Protein AF-A0A645GKX7-F1 (afdb_monomer_lite)

Sequence (78 aa):
MVNLIERKEQFINGLQEMSGWDRQQAEEHFLHYAPMFEIGNEVDFVLSEAKRLKLRYPKITITPMIYKVEDNLLYLIG

Radius of gyration: 17.8 Å; chains: 1; bounding box: 40×24×42 Å

Structure (mmCIF, N/CA/C/O backbone):
data_AF-A0A645GKX7-F1
#
_entry.id   AF-A0A645GKX7-F1
#
loop_
_atom_site.group_PDB
_atom_site.id
_atom_site.type_symbol
_atom_site.label_atom_id
_atom_site.label_alt_id
_atom_site.label_comp_id
_atom_site.label_asym_id
_atom_site.label_entity_id
_atom_site.label_seq_id
_atom_site.pdbx_PDB_ins_code
_atom_site.Cartn_x
_atom_site.Cartn_y
_atom_site.Cartn_z
_atom_site.occupancy
_atom_site.B_iso_or_equiv
_atom_site.auth_seq_id
_atom_site.auth_comp_id
_atom_site.auth_asym_id
_atom_site.auth_atom_id
_atom_site.pdbx_PDB_model_num
ATOM 1 N N . MET A 1 1 ? 1.394 3.296 -7.451 1.00 59.22 1 MET A N 1
ATOM 2 C CA . MET A 1 1 ? 2.346 2.283 -6.946 1.00 59.22 1 MET A CA 1
ATOM 3 C C . MET A 1 1 ? 3.296 2.985 -6.010 1.00 59.22 1 MET A C 1
ATOM 5 O O . MET A 1 1 ? 3.640 4.120 -6.292 1.00 59.22 1 MET A O 1
ATOM 9 N N . VAL A 1 2 ? 3.657 2.362 -4.903 1.00 63.91 2 VAL A N 1
ATOM 10 C CA . VAL A 1 2 ? 4.555 2.973 -3.920 1.00 63.91 2 VAL A CA 1
ATOM 11 C C . VAL A 1 2 ? 5.983 2.686 -4.355 1.00 63.91 2 VAL A C 1
ATOM 13 O O . VAL A 1 2 ? 6.253 1.582 -4.834 1.00 63.91 2 VAL A O 1
ATOM 16 N N . ASN A 1 3 ? 6.866 3.672 -4.205 1.00 69.44 3 ASN A N 1
ATOM 17 C CA . ASN A 1 3 ? 8.299 3.527 -4.424 1.00 69.44 3 ASN A CA 1
ATOM 18 C C . ASN A 1 3 ? 8.636 3.059 -5.849 1.00 69.44 3 ASN A C 1
ATOM 20 O O . ASN A 1 3 ? 9.305 2.047 -6.073 1.00 69.44 3 ASN A O 1
ATOM 24 N N . LEU A 1 4 ? 8.125 3.788 -6.847 1.00 76.56 4 LEU A N 1
ATOM 25 C CA . LEU A 1 4 ? 8.348 3.441 -8.254 1.00 76.56 4 LEU A CA 1
ATOM 26 C C . LEU A 1 4 ? 9.841 3.429 -8.597 1.00 76.56 4 LEU A C 1
ATOM 28 O O . LEU A 1 4 ? 10.266 2.617 -9.418 1.00 76.56 4 LEU A O 1
ATOM 32 N N . ILE A 1 5 ? 10.633 4.276 -7.934 1.00 78.88 5 ILE A N 1
ATOM 33 C CA . ILE A 1 5 ? 12.083 4.396 -8.123 1.00 78.88 5 ILE A CA 1
ATOM 34 C C . ILE A 1 5 ? 12.803 3.054 -7.937 1.00 78.88 5 ILE A C 1
ATOM 36 O O . ILE A 1 5 ? 13.660 2.723 -8.755 1.00 78.88 5 ILE A O 1
ATOM 40 N N . GLU A 1 6 ? 12.433 2.240 -6.944 1.00 80.19 6 GLU A N 1
ATOM 41 C CA . GLU A 1 6 ? 13.044 0.913 -6.741 1.00 80.19 6 GLU A CA 1
ATOM 42 C C . GLU A 1 6 ? 12.808 -0.041 -7.917 1.00 80.19 6 GLU A C 1
ATOM 44 O O . GLU A 1 6 ? 13.599 -0.950 -8.165 1.00 80.19 6 GLU A O 1
ATOM 49 N N . ARG A 1 7 ? 11.739 0.184 -8.684 1.00 82.38 7 ARG A N 1
ATOM 50 C CA . ARG A 1 7 ? 11.365 -0.624 -9.850 1.00 82.38 7 ARG A CA 1
ATOM 51 C C . ARG A 1 7 ? 11.847 -0.019 -11.172 1.00 82.38 7 ARG A C 1
ATOM 53 O O . ARG A 1 7 ? 11.552 -0.587 -12.224 1.00 82.38 7 ARG A O 1
ATOM 60 N N . LYS A 1 8 ? 12.602 1.090 -11.140 1.00 87.88 8 LYS A N 1
ATOM 61 C CA . LYS A 1 8 ? 13.086 1.810 -12.332 1.00 87.88 8 LYS A CA 1
ATOM 62 C C . LYS A 1 8 ? 13.835 0.885 -13.296 1.00 87.88 8 LYS A C 1
ATOM 64 O O . LYS A 1 8 ? 13.481 0.817 -14.469 1.00 87.88 8 LYS A O 1
ATOM 69 N N . GLU A 1 9 ? 14.834 0.148 -12.812 1.00 90.44 9 GLU A N 1
ATOM 70 C CA . GLU A 1 9 ? 15.650 -0.720 -13.676 1.00 90.44 9 GLU A CA 1
ATOM 71 C C . GLU A 1 9 ? 14.836 -1.871 -14.275 1.00 90.44 9 GLU A C 1
ATOM 73 O O . GLU A 1 9 ? 14.965 -2.170 -15.459 1.00 90.44 9 GLU A O 1
ATOM 78 N N . GLN A 1 10 ? 13.933 -2.474 -13.493 1.00 88.81 10 GLN A N 1
ATOM 79 C CA . GLN A 1 10 ? 13.049 -3.527 -13.994 1.00 88.81 10 GLN A CA 1
ATOM 80 C C . GLN A 1 10 ? 12.117 -3.002 -15.098 1.00 88.81 10 GLN A C 1
ATOM 82 O O . GLN A 1 10 ? 11.884 -3.689 -16.091 1.00 88.81 10 GLN A O 1
ATOM 87 N N . PHE A 1 11 ? 11.607 -1.777 -14.943 1.00 89.50 11 PHE A N 1
ATOM 88 C CA . PHE A 1 11 ? 10.765 -1.120 -15.939 1.00 89.50 11 PHE A CA 1
ATOM 89 C C . PHE A 1 11 ? 11.530 -0.830 -17.239 1.00 89.50 11 PHE A C 1
ATOM 91 O O . PHE A 1 11 ? 11.039 -1.149 -18.321 1.00 89.50 11 PHE A O 1
ATOM 98 N N . ILE A 1 12 ? 12.742 -0.271 -17.138 1.00 92.38 12 ILE A N 1
ATOM 99 C CA . ILE A 1 12 ? 13.590 0.047 -18.296 1.00 92.38 12 ILE A CA 1
ATOM 100 C C . ILE A 1 12 ? 13.959 -1.225 -19.052 1.00 92.38 12 ILE A C 1
ATOM 102 O O . ILE A 1 12 ? 13.719 -1.296 -20.255 1.00 92.38 12 ILE A O 1
ATOM 106 N N . ASN A 1 13 ? 14.466 -2.245 -18.354 1.00 92.50 13 ASN A N 1
ATOM 107 C CA . ASN A 1 13 ? 14.867 -3.504 -18.982 1.00 92.50 13 ASN A CA 1
ATOM 108 C C . ASN A 1 13 ? 13.688 -4.161 -19.709 1.00 92.50 13 ASN A C 1
ATOM 110 O O . ASN A 1 13 ? 13.838 -4.590 -20.849 1.00 92.50 13 ASN A O 1
ATOM 114 N N . GLY A 1 14 ? 12.488 -4.142 -19.116 1.00 92.62 14 GLY A N 1
ATOM 115 C CA . GLY A 1 14 ? 11.281 -4.644 -19.773 1.00 92.62 14 GLY A CA 1
ATOM 116 C C . GLY A 1 14 ? 10.945 -3.912 -21.079 1.00 92.62 14 GLY A C 1
ATOM 117 O O . GLY A 1 14 ? 10.572 -4.553 -22.060 1.00 92.62 14 GLY A O 1
ATOM 118 N N . LEU A 1 15 ? 11.113 -2.585 -21.131 1.00 91.94 15 LEU A N 1
ATOM 119 C CA . LEU A 1 15 ? 10.897 -1.806 -22.358 1.00 91.94 15 LEU A CA 1
ATOM 120 C C . LEU A 1 15 ? 11.969 -2.065 -23.424 1.00 91.94 15 LEU A C 1
ATOM 122 O O . LEU A 1 15 ? 11.646 -2.095 -24.615 1.00 91.94 15 LEU A O 1
ATOM 126 N N . GLN A 1 16 ? 13.220 -2.285 -23.019 1.00 93.69 16 GLN A N 1
ATOM 127 C CA . GLN A 1 16 ? 14.293 -2.632 -23.950 1.00 93.69 16 GLN A CA 1
ATOM 128 C C . GLN A 1 16 ? 14.090 -4.035 -24.538 1.00 93.69 16 GLN A C 1
ATOM 130 O O . GLN A 1 16 ? 14.120 -4.203 -25.755 1.00 93.69 16 GLN A O 1
ATOM 135 N N . GLU A 1 17 ? 13.840 -5.032 -23.688 1.00 92.94 17 GLU A N 1
ATOM 136 C CA . GLU A 1 17 ? 13.768 -6.443 -24.084 1.00 92.94 17 GLU A CA 1
ATOM 137 C C . GLU A 1 17 ? 12.496 -6.777 -24.868 1.00 92.94 17 GLU A C 1
ATOM 139 O O . GLU A 1 17 ? 12.554 -7.506 -25.857 1.00 92.94 17 GLU A O 1
ATOM 144 N N . MET A 1 18 ? 11.344 -6.243 -24.449 1.00 91.62 18 MET A N 1
ATOM 145 C CA . MET A 1 18 ? 10.046 -6.642 -25.010 1.00 91.62 18 MET A CA 1
ATOM 146 C C . MET A 1 18 ? 9.572 -5.722 -26.135 1.00 91.62 18 MET A C 1
ATOM 148 O O . MET A 1 18 ? 8.812 -6.155 -27.001 1.00 91.62 18 MET A O 1
ATOM 152 N N . SER A 1 19 ? 10.009 -4.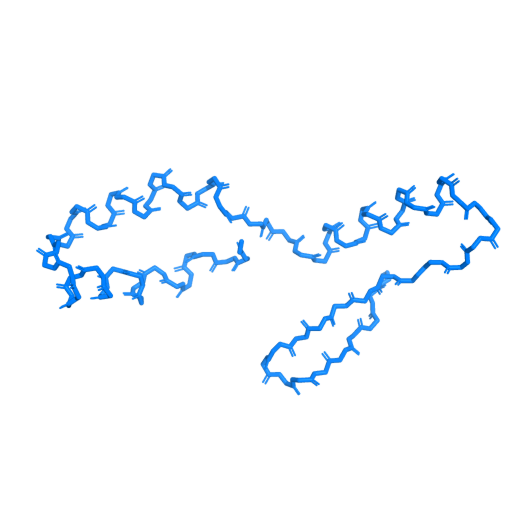461 -26.124 1.00 86.44 19 SER A N 1
ATOM 153 C CA . SER A 1 19 ? 9.506 -3.421 -27.029 1.00 86.44 19 SER A CA 1
ATOM 154 C C . SER A 1 19 ? 10.605 -2.763 -27.869 1.00 86.44 19 SER A C 1
ATOM 156 O O . SER A 1 19 ? 10.285 -1.939 -28.725 1.00 86.44 19 SER A O 1
ATOM 158 N N . GLY A 1 20 ? 11.882 -3.102 -27.645 1.00 90.50 20 GLY A N 1
ATOM 159 C CA . GLY A 1 20 ? 13.019 -2.578 -28.408 1.00 90.50 20 GLY A CA 1
ATOM 160 C C . GLY A 1 20 ? 13.322 -1.098 -28.163 1.00 90.50 20 GLY A C 1
ATOM 161 O O . GLY A 1 20 ? 13.919 -0.455 -29.024 1.00 90.50 20 GLY A O 1
ATOM 162 N N . TRP A 1 21 ? 12.877 -0.537 -27.035 1.00 94.44 21 TRP A N 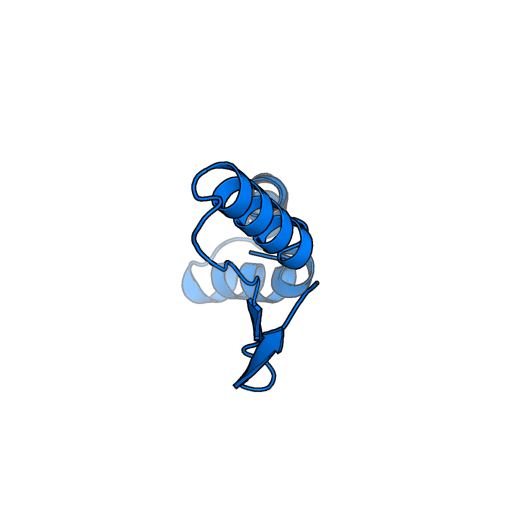1
ATOM 163 C CA . TRP A 1 21 ? 13.108 0.875 -26.725 1.00 94.44 21 TRP A CA 1
ATOM 164 C C . TRP A 1 21 ? 14.588 1.149 -26.461 1.00 94.44 21 TRP A C 1
ATOM 166 O O . TRP A 1 21 ? 15.291 0.331 -25.861 1.00 94.44 21 TRP A O 1
ATOM 176 N N . ASP A 1 22 ? 15.049 2.335 -26.857 1.00 93.69 22 ASP A N 1
ATOM 177 C CA . ASP A 1 22 ? 16.358 2.814 -26.431 1.00 93.69 22 ASP A CA 1
ATOM 178 C C . ASP A 1 22 ? 16.360 3.109 -24.921 1.00 93.69 22 ASP A C 1
ATOM 180 O O . ASP A 1 22 ? 15.356 3.554 -24.352 1.00 93.69 22 ASP A O 1
ATOM 184 N N . ARG A 1 23 ? 17.501 2.867 -24.261 1.00 91.25 23 ARG A N 1
ATOM 185 C CA . ARG A 1 23 ? 17.618 3.028 -22.806 1.00 91.25 23 ARG A CA 1
ATOM 186 C C . ARG A 1 23 ? 17.297 4.453 -22.373 1.00 91.25 23 ARG A C 1
ATOM 188 O O . ARG A 1 23 ? 16.588 4.640 -21.386 1.00 91.25 23 ARG A O 1
ATOM 195 N N . GLN A 1 24 ? 17.794 5.445 -23.108 1.00 92.44 24 GLN A N 1
ATOM 196 C CA . GLN A 1 24 ? 17.584 6.845 -22.771 1.00 92.44 24 GLN A CA 1
ATOM 197 C C . GLN A 1 24 ? 16.100 7.211 -22.889 1.00 92.44 24 GLN A C 1
ATOM 199 O O . GLN A 1 24 ? 15.547 7.843 -21.992 1.00 92.44 24 GLN A O 1
ATOM 204 N N . GLN A 1 25 ? 15.431 6.737 -23.942 1.00 92.56 25 GLN A N 1
ATOM 205 C CA . GLN A 1 25 ? 13.995 6.955 -24.146 1.00 92.56 25 GLN A CA 1
ATOM 206 C C . GLN A 1 25 ? 13.146 6.311 -23.040 1.00 92.56 25 GLN A C 1
ATOM 208 O O . GLN A 1 25 ? 12.188 6.914 -22.554 1.00 92.56 25 GLN A O 1
ATOM 213 N N . ALA A 1 26 ? 13.502 5.096 -22.616 1.00 91.81 26 ALA A N 1
ATOM 214 C CA . ALA A 1 26 ? 12.829 4.403 -21.520 1.00 91.81 26 ALA A CA 1
ATOM 215 C C . ALA A 1 26 ? 13.047 5.109 -20.168 1.00 91.81 26 ALA A C 1
ATOM 217 O O . ALA A 1 26 ? 12.109 5.231 -19.376 1.00 91.81 26 ALA A O 1
ATOM 218 N N . GLU A 1 27 ? 14.260 5.610 -19.914 1.00 91.81 27 GLU A N 1
ATOM 219 C CA . GLU A 1 27 ? 14.592 6.383 -18.714 1.00 91.81 27 GLU A CA 1
ATOM 220 C C . GLU A 1 27 ? 13.833 7.712 -18.647 1.00 91.81 27 GLU A C 1
ATOM 222 O O . GLU A 1 27 ? 13.231 8.017 -17.616 1.00 91.81 27 GLU A O 1
ATOM 227 N N . GLU A 1 28 ? 13.811 8.479 -19.738 1.00 91.94 28 GLU A N 1
ATOM 228 C CA . GLU A 1 28 ? 13.077 9.746 -19.822 1.00 91.94 28 GLU A CA 1
ATOM 229 C C . GLU A 1 28 ? 11.570 9.533 -19.634 1.00 91.94 28 GLU A C 1
ATOM 231 O O . GLU A 1 28 ? 10.937 10.253 -18.859 1.00 91.94 28 GLU A O 1
ATOM 236 N N . HIS A 1 29 ? 11.003 8.499 -20.265 1.00 89.94 29 HIS A N 1
ATOM 237 C CA . HIS A 1 29 ? 9.605 8.121 -20.072 1.00 89.94 29 HIS A CA 1
ATOM 238 C C . HIS A 1 29 ? 9.312 7.788 -18.604 1.00 89.94 29 HIS A C 1
ATOM 240 O O . HIS A 1 29 ? 8.354 8.298 -18.021 1.00 89.94 29 HIS A O 1
ATOM 246 N N . PHE A 1 30 ? 10.143 6.949 -17.980 1.00 88.69 30 PHE A N 1
ATOM 247 C CA . PHE A 1 30 ? 9.968 6.588 -16.579 1.00 88.69 30 PHE A CA 1
ATOM 248 C C . PHE A 1 30 ? 10.010 7.825 -15.670 1.00 88.69 30 PHE A C 1
ATOM 250 O O . PHE A 1 30 ? 9.111 8.008 -14.855 1.00 88.69 30 PHE A O 1
ATOM 257 N N . LEU A 1 31 ? 11.003 8.703 -15.835 1.00 88.25 31 LEU A N 1
ATOM 258 C CA . LEU A 1 31 ? 11.155 9.907 -15.011 1.00 88.25 31 LEU A CA 1
ATOM 259 C C . LEU A 1 31 ? 10.007 10.904 -15.194 1.00 88.25 31 LEU A C 1
ATOM 261 O O . LEU A 1 31 ? 9.602 11.549 -14.229 1.00 88.25 31 LEU A O 1
ATOM 265 N N . HIS A 1 32 ? 9.466 11.021 -16.408 1.00 88.31 32 HIS A N 1
ATOM 266 C CA . HIS A 1 32 ? 8.350 11.919 -16.692 1.00 88.31 32 HIS A CA 1
ATOM 267 C C . HIS A 1 32 ? 7.050 11.461 -16.016 1.00 88.31 32 HIS A C 1
ATOM 269 O O . HIS A 1 32 ? 6.290 12.280 -15.502 1.00 88.31 32 HIS A O 1
ATOM 275 N N . TYR A 1 33 ? 6.796 10.150 -15.996 1.00 84.38 33 TYR A N 1
ATOM 276 C CA . TYR A 1 33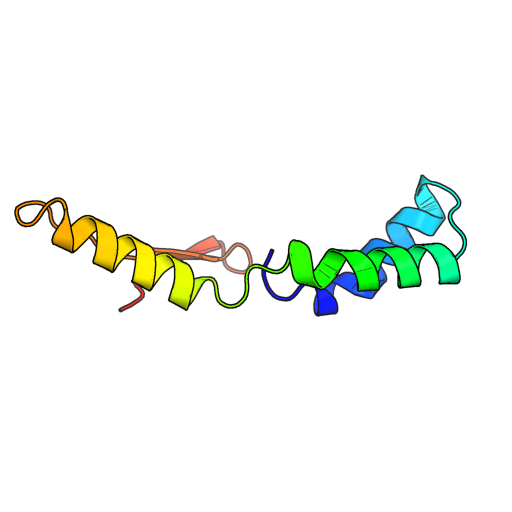 ? 5.520 9.595 -15.547 1.00 84.38 33 TYR A CA 1
ATOM 277 C C . TYR A 1 33 ? 5.535 9.043 -14.118 1.00 84.38 33 TYR A C 1
ATOM 279 O O . TYR A 1 33 ? 4.478 8.987 -13.488 1.00 84.38 33 TYR A O 1
ATOM 287 N N . ALA A 1 34 ? 6.697 8.677 -13.568 1.00 80.75 34 ALA A N 1
ATOM 288 C CA . ALA A 1 34 ? 6.802 8.150 -12.207 1.00 80.75 34 ALA A CA 1
ATOM 289 C C . ALA A 1 34 ? 6.137 9.058 -11.151 1.00 80.75 34 ALA A C 1
ATOM 291 O O . ALA A 1 34 ? 5.324 8.535 -10.392 1.00 80.75 34 ALA A O 1
ATOM 292 N N . PRO A 1 35 ? 6.325 10.395 -11.147 1.00 75.25 35 PRO A N 1
ATOM 293 C CA . PRO A 1 35 ? 5.669 11.270 -10.171 1.00 75.25 35 PRO A CA 1
ATOM 294 C C . PRO A 1 35 ? 4.135 11.259 -10.250 1.00 75.25 35 PRO A C 1
ATOM 296 O O . PRO A 1 35 ? 3.461 11.502 -9.255 1.00 75.25 35 PRO A O 1
ATOM 299 N N . MET A 1 36 ? 3.572 10.986 -11.431 1.00 73.19 36 MET A N 1
ATOM 300 C CA . MET A 1 36 ? 2.122 10.933 -11.643 1.00 73.19 36 MET A CA 1
ATOM 301 C C . MET A 1 36 ? 1.509 9.619 -11.138 1.00 73.19 36 MET A C 1
ATOM 303 O O . MET A 1 36 ? 0.349 9.595 -10.728 1.00 73.19 36 MET A O 1
ATOM 307 N N . PHE A 1 37 ? 2.272 8.525 -11.180 1.00 68.19 37 PHE A N 1
AT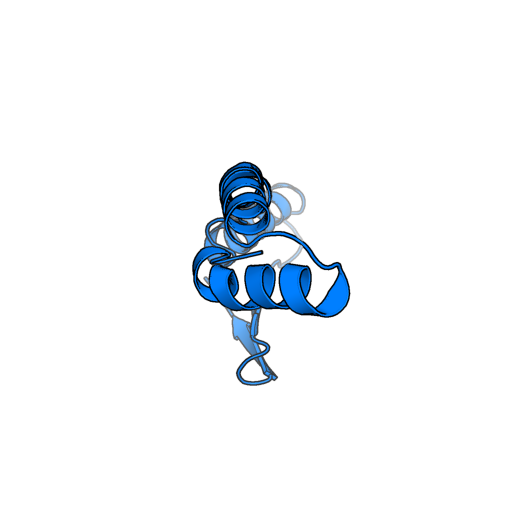OM 308 C CA . PHE A 1 37 ? 1.805 7.182 -10.818 1.00 68.19 37 PHE A CA 1
ATOM 309 C C . PHE A 1 37 ? 2.284 6.710 -9.439 1.00 68.19 37 PHE A C 1
ATOM 311 O O . PHE A 1 37 ? 1.845 5.652 -8.955 1.00 68.19 37 PHE A O 1
ATOM 318 N N . GLU A 1 38 ? 3.174 7.467 -8.802 1.00 68.31 38 GLU A N 1
ATOM 319 C CA . GLU A 1 38 ? 3.640 7.209 -7.449 1.00 68.31 38 GLU A CA 1
ATOM 320 C C . GLU A 1 38 ? 2.514 7.492 -6.448 1.00 68.31 38 GLU A C 1
ATOM 322 O O . GLU A 1 38 ? 2.021 8.608 -6.302 1.00 68.31 38 GLU A O 1
ATOM 327 N N . ILE A 1 39 ? 2.070 6.439 -5.764 1.00 63.62 39 ILE A N 1
ATOM 328 C CA . ILE A 1 39 ? 1.220 6.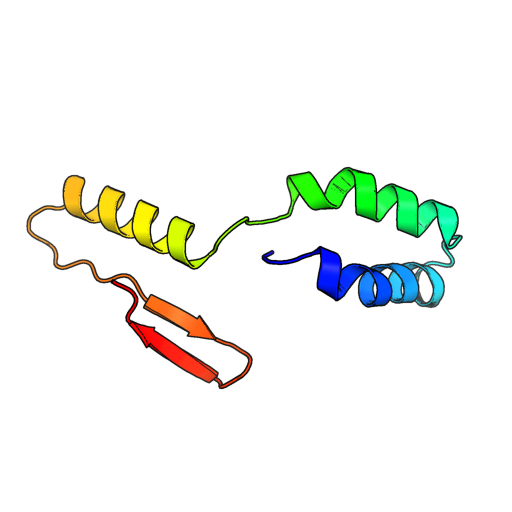570 -4.583 1.00 63.62 39 ILE A CA 1
ATOM 329 C C . ILE A 1 39 ? 2.217 6.775 -3.453 1.00 63.62 39 ILE A C 1
ATOM 331 O O . ILE A 1 39 ? 2.941 5.837 -3.154 1.00 63.62 39 ILE A O 1
ATOM 335 N N . GLY A 1 40 ? 2.295 7.990 -2.903 1.00 69.19 40 GLY A N 1
ATOM 336 C CA . GLY A 1 40 ? 3.350 8.379 -1.960 1.00 69.19 40 GLY A CA 1
ATOM 337 C C . GLY A 1 40 ? 3.523 7.396 -0.800 1.00 69.19 40 GLY A C 1
ATOM 338 O O . GLY A 1 40 ? 4.450 6.600 -0.807 1.00 69.19 40 GLY A O 1
ATOM 339 N N . ASN A 1 41 ? 2.627 7.447 0.188 1.00 79.94 41 ASN A N 1
ATOM 340 C CA . ASN A 1 41 ? 2.636 6.542 1.335 1.00 79.94 41 ASN A CA 1
ATOM 341 C C . ASN A 1 41 ? 1.276 5.839 1.434 1.00 79.94 41 ASN A C 1
ATOM 343 O O . ASN A 1 41 ? 0.247 6.459 1.713 1.00 79.94 41 ASN A O 1
ATOM 347 N N . GLU A 1 42 ? 1.264 4.538 1.170 1.00 83.44 42 GLU A N 1
ATOM 348 C CA . GLU A 1 42 ? 0.095 3.670 1.245 1.00 83.44 42 GLU A CA 1
ATOM 349 C C . GLU A 1 42 ? -0.519 3.641 2.646 1.00 83.44 42 GLU A C 1
ATOM 351 O O . GLU A 1 42 ? -1.745 3.602 2.766 1.00 83.44 42 GLU A O 1
ATOM 356 N N . VAL A 1 43 ? 0.299 3.737 3.700 1.00 88.50 43 VAL A N 1
ATOM 357 C CA . VAL A 1 43 ? -0.175 3.829 5.087 1.00 88.50 43 VAL A CA 1
ATOM 358 C C . VAL A 1 43 ? -0.962 5.119 5.264 1.00 88.50 43 VAL A C 1
ATOM 360 O O . VAL A 1 43 ? -2.114 5.076 5.696 1.00 88.50 43 VAL A O 1
ATOM 363 N N . ASP A 1 44 ? -0.397 6.254 4.850 1.00 88.69 44 ASP A N 1
ATOM 364 C CA . ASP A 1 44 ? -1.058 7.557 4.972 1.00 88.69 44 ASP A CA 1
ATOM 365 C C . ASP A 1 44 ? -2.362 7.606 4.167 1.00 88.69 44 ASP A C 1
ATOM 367 O O . ASP A 1 44 ? -3.382 8.108 4.653 1.00 88.69 44 ASP A O 1
ATOM 371 N N . PHE A 1 45 ? -2.369 7.029 2.962 1.00 86.31 45 PHE A N 1
ATOM 372 C CA . PHE A 1 45 ? -3.572 6.931 2.142 1.00 86.31 45 PHE A CA 1
ATOM 373 C C . PHE A 1 45 ? -4.670 6.137 2.859 1.00 86.31 45 PHE A C 1
ATOM 375 O O . PHE A 1 45 ? -5.776 6.651 3.048 1.00 86.31 45 PHE A O 1
ATOM 382 N N . VAL A 1 46 ? -4.372 4.918 3.318 1.00 92.38 46 VAL A N 1
ATOM 383 C CA . VAL A 1 46 ? -5.361 4.054 3.978 1.00 92.38 46 VAL A CA 1
ATOM 384 C C . VAL A 1 46 ? -5.849 4.673 5.296 1.00 92.38 46 VAL A C 1
ATOM 386 O O . VAL A 1 46 ? -7.048 4.623 5.587 1.00 92.38 46 VAL A O 1
ATOM 389 N N . LEU A 1 47 ? -4.973 5.337 6.060 1.00 94.38 47 LEU A N 1
ATOM 390 C CA . LEU A 1 47 ? -5.355 6.099 7.255 1.00 94.38 47 LEU A CA 1
ATOM 391 C C . LEU A 1 47 ? -6.310 7.256 6.918 1.00 94.38 47 LEU A C 1
ATOM 393 O O . LEU A 1 47 ? -7.317 7.452 7.610 1.00 94.38 47 LEU A O 1
ATOM 397 N N . SER A 1 48 ? -6.037 8.003 5.844 1.00 92.69 48 SER A N 1
ATOM 398 C CA . SER A 1 48 ? -6.878 9.124 5.405 1.00 92.69 48 SER A CA 1
ATOM 399 C C . SER A 1 48 ? -8.275 8.665 4.968 1.00 92.69 48 SER A C 1
ATOM 401 O O . SER A 1 48 ? -9.284 9.258 5.370 1.00 92.69 48 SER A O 1
ATOM 403 N N . GLU A 1 49 ? -8.356 7.545 4.248 1.00 93.69 49 GLU A N 1
ATOM 404 C CA . GLU A 1 49 ? -9.615 6.971 3.782 1.00 93.69 49 GLU A CA 1
ATOM 405 C C . GLU A 1 49 ? -10.424 6.391 4.943 1.00 93.69 49 GLU A C 1
ATOM 407 O O . GLU A 1 49 ? -11.633 6.632 5.040 1.00 93.69 49 GLU A O 1
ATOM 412 N N . ALA A 1 50 ? -9.766 5.703 5.882 1.00 96.19 50 ALA A N 1
ATOM 413 C CA . ALA A 1 50 ? -10.418 5.223 7.095 1.00 96.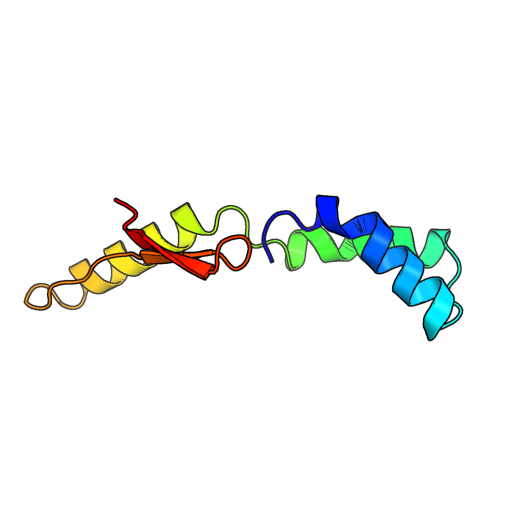19 50 ALA A CA 1
ATOM 414 C C . ALA A 1 50 ? -10.973 6.385 7.928 1.00 96.19 50 ALA A C 1
ATOM 416 O O . ALA A 1 50 ? -12.114 6.319 8.388 1.00 96.19 50 ALA A O 1
ATOM 417 N N . LYS A 1 51 ? -10.220 7.484 8.074 1.00 96.12 51 LYS A N 1
ATOM 418 C CA . LYS A 1 51 ? -10.704 8.701 8.742 1.00 96.12 51 LYS A CA 1
ATOM 419 C C . LYS A 1 51 ? -11.924 9.286 8.026 1.00 96.12 51 LYS A C 1
ATOM 421 O O . LYS A 1 51 ? -12.920 9.592 8.682 1.00 96.12 51 LYS A O 1
ATOM 426 N N . ARG A 1 52 ? -11.886 9.402 6.694 1.00 97.56 52 ARG A N 1
ATOM 427 C CA . ARG A 1 52 ? -13.011 9.907 5.888 1.00 97.56 52 ARG A CA 1
ATOM 428 C C . ARG A 1 52 ? -14.270 9.063 6.086 1.00 97.56 52 ARG A C 1
ATOM 430 O O . ARG A 1 52 ? -15.358 9.611 6.259 1.00 97.56 52 ARG A O 1
ATOM 437 N N . LEU A 1 53 ? -14.133 7.738 6.081 1.00 97.56 53 LEU A N 1
ATOM 438 C CA . LEU A 1 53 ? -15.259 6.825 6.266 1.00 97.56 53 LEU A CA 1
ATOM 439 C C . LEU A 1 53 ? -15.809 6.874 7.698 1.00 97.56 53 LEU A C 1
ATOM 441 O O . LEU A 1 53 ? -17.028 6.901 7.854 1.00 97.56 53 LEU A O 1
ATOM 445 N N . LYS A 1 54 ? -14.951 6.964 8.728 1.00 97.00 54 LYS A N 1
ATOM 446 C CA . LYS A 1 54 ? -15.384 7.124 10.132 1.00 97.00 54 LYS A CA 1
ATOM 447 C C . LYS A 1 54 ? -16.245 8.373 10.315 1.00 97.00 54 LYS A C 1
ATOM 449 O O . LYS A 1 54 ? -17.271 8.319 10.984 1.00 97.00 54 LYS A O 1
ATOM 454 N N . LEU A 1 55 ? -15.853 9.483 9.683 1.00 97.25 55 LEU A N 1
ATOM 455 C CA . LEU A 1 55 ? -16.621 10.732 9.712 1.00 97.25 55 LEU A CA 1
ATOM 456 C C . LEU A 1 55 ? -17.963 10.608 8.978 1.00 97.25 55 LEU A C 1
ATOM 458 O O . LEU A 1 55 ? -18.961 11.165 9.427 1.00 97.25 55 LEU A O 1
ATOM 462 N N . ARG A 1 56 ? -18.004 9.875 7.858 1.00 98.06 56 ARG A N 1
ATOM 463 C CA . ARG A 1 56 ? -19.230 9.675 7.070 1.00 98.06 56 ARG A CA 1
ATOM 464 C C . ARG A 1 56 ? -20.213 8.701 7.728 1.00 98.06 56 ARG A C 1
ATOM 466 O O . ARG A 1 56 ? -21.420 8.895 7.610 1.00 98.06 56 ARG A O 1
ATOM 473 N N . TYR A 1 57 ? -19.713 7.673 8.412 1.00 97.75 57 TYR A N 1
ATOM 474 C CA . TYR A 1 57 ? -20.512 6.589 8.986 1.00 97.75 57 TYR A CA 1
ATOM 475 C C . TYR A 1 57 ? -20.177 6.368 10.473 1.00 97.75 57 TYR A C 1
ATOM 477 O O . TYR A 1 57 ? -19.609 5.339 10.833 1.00 97.75 57 TYR A O 1
ATOM 485 N N . PRO A 1 58 ? -20.569 7.287 11.374 1.00 95.81 58 PRO A N 1
ATOM 486 C CA . PRO A 1 58 ? -20.120 7.285 12.772 1.00 95.81 58 PRO A CA 1
ATOM 487 C C . PRO A 1 58 ? -20.590 6.082 13.606 1.00 95.81 58 PRO A C 1
ATOM 489 O O . PRO A 1 58 ? -20.076 5.855 14.695 1.00 95.81 58 PRO A O 1
ATOM 492 N N . LYS A 1 59 ? -21.572 5.310 13.121 1.00 98.06 59 LYS A N 1
ATOM 493 C CA . LYS A 1 59 ? -22.079 4.099 13.791 1.00 98.06 59 LYS A CA 1
ATOM 494 C C . LYS A 1 59 ? -21.417 2.806 13.300 1.00 98.06 59 LYS A C 1
ATOM 496 O O . LYS A 1 59 ? -21.747 1.740 13.810 1.00 98.06 59 LYS A O 1
ATOM 501 N N . ILE A 1 60 ? -20.542 2.883 12.297 1.00 97.56 60 ILE A N 1
ATOM 502 C CA . ILE A 1 60 ? -19.853 1.726 11.721 1.00 97.56 60 ILE A CA 1
ATOM 503 C C . ILE A 1 60 ? -18.398 1.751 12.184 1.00 97.56 60 ILE A C 1
ATOM 505 O O . ILE A 1 60 ? -17.687 2.736 11.985 1.00 97.56 60 ILE A O 1
ATOM 509 N N . THR A 1 61 ? -17.940 0.651 12.776 1.00 96.75 61 THR A N 1
ATOM 510 C CA . THR A 1 61 ? -16.526 0.474 13.113 1.00 96.75 61 THR A CA 1
ATOM 511 C C . THR A 1 61 ? -15.725 0.285 11.832 1.00 96.75 61 THR A C 1
ATOM 513 O O . THR A 1 61 ? -15.943 -0.669 11.090 1.00 96.75 61 THR A O 1
ATOM 516 N N . ILE A 1 62 ? -14.791 1.196 11.576 1.00 96.88 62 ILE A N 1
ATOM 517 C CA . ILE A 1 62 ? -13.892 1.152 10.421 1.00 96.88 62 ILE A CA 1
ATOM 518 C C . ILE A 1 62 ? -12.461 1.077 10.930 1.00 96.88 62 ILE A C 1
ATOM 520 O O . ILE A 1 62 ? -12.044 1.903 11.746 1.00 96.88 62 ILE A O 1
ATOM 524 N N . THR A 1 63 ? -11.704 0.121 10.409 1.00 96.06 63 THR A N 1
ATOM 525 C CA . THR A 1 63 ? -10.341 -0.164 10.846 1.00 96.06 63 THR A CA 1
ATOM 526 C C . THR A 1 63 ? -9.431 -0.257 9.621 1.00 96.06 63 THR A C 1
ATOM 528 O O . THR A 1 63 ? -9.709 -1.076 8.746 1.00 96.06 63 THR A O 1
ATOM 531 N N . PRO A 1 64 ? -8.387 0.583 9.513 1.00 96.25 64 PRO A N 1
ATOM 532 C CA . PRO A 1 64 ? -7.478 0.536 8.378 1.00 96.25 64 PRO A CA 1
ATOM 533 C C . PRO A 1 64 ? -6.534 -0.669 8.478 1.00 96.25 64 PRO A C 1
ATOM 535 O O . PRO A 1 64 ? -5.966 -0.940 9.535 1.00 96.25 64 PRO A O 1
ATOM 538 N N . MET A 1 65 ? -6.372 -1.398 7.374 1.00 96.25 65 MET A N 1
ATOM 539 C CA . MET A 1 65 ? -5.465 -2.543 7.276 1.00 96.25 65 MET A CA 1
ATOM 540 C C . MET A 1 65 ? -4.744 -2.537 5.927 1.00 96.25 65 MET A C 1
ATOM 542 O O . MET A 1 65 ? -5.315 -2.093 4.930 1.00 96.25 65 MET A O 1
ATOM 546 N N . ILE A 1 66 ? -3.512 -3.047 5.891 1.00 94.00 66 ILE A N 1
ATOM 547 C CA . ILE A 1 66 ? -2.705 -3.189 4.671 1.00 94.00 66 ILE A CA 1
ATOM 548 C C . ILE A 1 66 ? -2.283 -4.639 4.498 1.00 94.00 66 ILE A C 1
ATOM 550 O O . ILE A 1 66 ? -1.763 -5.257 5.424 1.00 94.00 66 ILE A O 1
ATOM 554 N N . TYR A 1 67 ? -2.495 -5.170 3.297 1.00 93.44 67 TYR A N 1
ATOM 555 C CA . TYR A 1 67 ? -1.956 -6.461 2.893 1.00 93.44 67 TYR A CA 1
ATOM 556 C C . TYR A 1 67 ? -0.568 -6.268 2.286 1.00 93.44 67 TYR A C 1
ATOM 558 O O . TYR A 1 67 ? -0.421 -5.480 1.350 1.00 93.44 67 TYR A O 1
ATOM 566 N N . LYS A 1 68 ? 0.426 -6.989 2.805 1.00 89.62 68 LYS A N 1
ATOM 567 C CA . LYS A 1 68 ? 1.780 -7.016 2.253 1.00 89.62 68 LYS A CA 1
ATOM 568 C C . LYS A 1 68 ? 1.968 -8.281 1.430 1.00 89.62 68 LYS A C 1
ATOM 570 O O . LYS A 1 68 ? 1.689 -9.389 1.882 1.00 89.62 68 LYS A O 1
ATOM 575 N N . VAL A 1 69 ? 2.414 -8.109 0.192 1.00 87.88 69 VAL A N 1
ATOM 576 C CA . VAL A 1 69 ? 2.624 -9.229 -0.740 1.00 87.88 69 VAL A CA 1
ATOM 577 C C . VAL A 1 69 ? 3.922 -9.964 -0.402 1.00 87.88 69 VAL A C 1
ATOM 579 O O . VAL A 1 69 ? 4.054 -11.151 -0.678 1.00 87.88 69 VAL A O 1
ATOM 582 N N . GLU A 1 70 ? 4.867 -9.268 0.228 1.00 87.12 70 GLU A N 1
ATOM 583 C CA . GLU A 1 70 ? 6.193 -9.765 0.590 1.00 87.12 70 GLU A CA 1
ATOM 584 C C . GLU A 1 70 ? 6.123 -10.938 1.574 1.00 87.12 70 GLU A C 1
ATOM 586 O O . GLU A 1 70 ? 6.922 -11.868 1.487 1.00 87.12 70 GLU A O 1
ATOM 591 N N . ASP A 1 71 ? 5.164 -10.899 2.498 1.00 95.50 71 ASP A N 1
ATOM 592 C CA . ASP A 1 71 ? 4.979 -11.902 3.550 1.00 95.50 71 ASP A CA 1
ATOM 593 C C . ASP A 1 71 ? 3.590 -12.562 3.534 1.00 95.50 71 ASP A C 1
ATOM 595 O O . ASP A 1 71 ? 3.346 -13.495 4.298 1.00 95.50 71 ASP A O 1
ATOM 599 N N . ASN A 1 72 ? 2.699 -12.133 2.634 1.00 93.88 72 ASN A N 1
ATOM 600 C CA . ASN A 1 72 ? 1.306 -12.569 2.540 1.00 93.88 72 ASN A CA 1
ATOM 601 C C . ASN A 1 72 ? 0.496 -12.371 3.833 1.00 93.88 72 ASN A C 1
ATOM 603 O O . ASN A 1 72 ? -0.412 -13.152 4.134 1.00 93.88 72 ASN A O 1
ATOM 607 N N . LEU A 1 73 ? 0.804 -11.324 4.602 1.00 96.25 73 LEU A N 1
ATOM 608 C CA . LEU A 1 73 ? 0.108 -11.000 5.844 1.00 96.25 73 LEU A CA 1
ATOM 609 C C . LEU A 1 73 ? -0.719 -9.718 5.730 1.00 96.25 73 LEU A C 1
ATOM 611 O O . LEU A 1 73 ? -0.426 -8.792 4.970 1.00 96.25 73 LEU A O 1
ATOM 615 N N . LEU A 1 74 ? -1.784 -9.671 6.533 1.00 96.31 74 LEU A N 1
ATOM 616 C CA . LEU A 1 74 ? -2.646 -8.507 6.686 1.00 96.31 74 LEU A CA 1
ATOM 617 C C . LEU A 1 74 ? -2.318 -7.797 8.003 1.00 96.31 74 LEU A C 1
ATOM 619 O O . LEU A 1 74 ? -2.481 -8.358 9.086 1.00 96.31 74 LEU A O 1
ATOM 623 N N . TYR A 1 75 ? -1.891 -6.545 7.901 1.00 96.31 75 TYR A N 1
ATOM 624 C CA . TYR A 1 75 ? -1.454 -5.724 9.019 1.00 96.31 75 TYR A CA 1
ATOM 625 C C . TYR A 1 75 ? -2.524 -4.726 9.418 1.00 96.31 75 TYR A C 1
ATOM 627 O O . TYR A 1 75 ? -3.061 -4.002 8.581 1.00 96.31 75 TYR A O 1
ATOM 635 N N . LEU A 1 76 ? -2.788 -4.654 10.717 1.00 95.88 76 LEU A N 1
ATOM 636 C CA . LEU A 1 76 ? -3.510 -3.540 11.307 1.00 95.88 76 LEU A CA 1
ATOM 637 C C . LEU A 1 76 ? -2.584 -2.320 11.364 1.00 95.88 76 LEU A C 1
ATOM 639 O O . LEU A 1 76 ? -1.468 -2.421 11.868 1.00 95.88 76 LEU A O 1
ATOM 643 N N . ILE A 1 77 ? -3.063 -1.179 10.881 1.00 91.88 77 ILE A N 1
ATOM 644 C CA . ILE A 1 77 ? -2.355 0.104 10.957 1.00 91.88 77 ILE A CA 1
ATOM 645 C C . ILE A 1 77 ? -3.227 1.099 11.735 1.00 91.88 77 ILE A C 1
ATOM 647 O O . ILE A 1 77 ? -4.455 1.025 11.657 1.00 91.88 77 ILE A O 1
ATOM 651 N N . GLY A 1 78 ? -2.629 1.977 12.543 1.00 79.50 78 GLY A N 1
ATOM 652 C CA . GLY A 1 78 ? -3.361 2.814 13.503 1.00 79.50 78 GLY A CA 1
ATOM 653 C C . GLY A 1 78 ? -2.639 4.094 13.863 1.00 79.50 78 GLY A C 1
ATOM 654 O O . GLY A 1 78 ? -1.396 4.039 13.968 1.00 79.50 78 GLY A O 1
#

Organism: NCBI:txid1076179

Secondary structure (DSSP, 8-state):
---GGGGHHHHHHHHHHHH---HHHHHHHHHHHHHHH----HHHHHHHHHHHHHHH-TTS----EEEETTTTEEEE--

Foldseek 3Di:
DAPVVVCLVVQLVCCCPVVVDDSVRSNVVCVVCVVVPHPYDPLVVQVVVQVVVCVVCVPDDGWGWDQDPVVRDIDTHD

pLDDT: mean 88.7, std 9.16, range [59.22, 98.06]